Protein AF-A0A2P8VTX6-F1 (afdb_monomer_lite)

Foldseek 3Di:
DWDKDKDKDFAQPPADDPVNQLVVCCVPVHDVRSVQVVQWAWDDWPPDPLNNADPPDQWGKTWTWTGGPFKIKIKIFIAGPVRGTRIIMMMITGNVCVVVVVVDVSPDDDDDPPDD

Structure (mmCIF, N/CA/C/O backbone):
data_AF-A0A2P8VTX6-F1
#
_entry.id   AF-A0A2P8VTX6-F1
#
loop_
_atom_site.group_PDB
_atom_site.id
_atom_site.type_symbol
_atom_site.label_atom_id
_atom_site.label_alt_id
_atom_site.label_comp_id
_atom_site.label_asym_id
_atom_site.label_entity_id
_atom_site.label_seq_id
_atom_site.pdbx_PDB_ins_code
_atom_site.Cartn_x
_atom_site.Cartn_y
_atom_site.Cartn_z
_atom_site.occupancy
_atom_site.B_iso_or_equiv
_atom_site.auth_seq_id
_atom_site.auth_comp_id
_atom_site.auth_asym_id
_atom_site.auth_atom_id
_atom_site.pdbx_PDB_model_num
ATOM 1 N N . MET A 1 1 ? -16.564 -12.360 -1.920 1.00 45.28 1 MET A N 1
ATOM 2 C CA . MET A 1 1 ? -16.552 -11.002 -2.495 1.00 45.28 1 MET A CA 1
ATOM 3 C C . MET A 1 1 ? -15.675 -10.186 -1.576 1.00 45.28 1 MET A C 1
ATOM 5 O O . MET A 1 1 ? -15.952 -10.201 -0.387 1.00 45.28 1 MET A O 1
ATOM 9 N N . ILE A 1 2 ? -14.598 -9.608 -2.095 1.00 52.00 2 ILE A N 1
ATOM 10 C CA . ILE A 1 2 ? -13.689 -8.766 -1.311 1.00 52.00 2 ILE A CA 1
ATOM 11 C C . ILE A 1 2 ? -14.288 -7.363 -1.323 1.00 52.00 2 ILE A C 1
ATOM 13 O O . ILE A 1 2 ? -14.680 -6.896 -2.393 1.00 52.00 2 ILE A O 1
ATOM 17 N N . ARG A 1 3 ? -14.419 -6.714 -0.164 1.00 53.94 3 ARG A N 1
ATOM 18 C CA . ARG A 1 3 ? -14.824 -5.301 -0.139 1.00 53.94 3 ARG A CA 1
ATOM 19 C C . ARG A 1 3 ? -13.576 -4.457 -0.352 1.00 53.94 3 ARG A C 1
ATOM 21 O O . ARG A 1 3 ? -12.703 -4.424 0.511 1.00 53.94 3 ARG A O 1
ATOM 28 N N . THR A 1 4 ? -13.499 -3.819 -1.512 1.00 55.19 4 THR A N 1
ATOM 29 C CA . THR A 1 4 ? -12.335 -3.042 -1.940 1.00 55.19 4 THR A CA 1
ATOM 30 C C . THR A 1 4 ? -12.744 -1.635 -2.321 1.00 55.19 4 THR A C 1
ATOM 32 O O . THR A 1 4 ? -13.731 -1.462 -3.035 1.00 55.19 4 THR A O 1
ATOM 35 N N . GLU A 1 5 ? -11.938 -0.656 -1.931 1.00 65.31 5 GLU A N 1
ATOM 36 C CA . GLU A 1 5 ? -11.906 0.641 -2.601 1.00 65.31 5 GLU A CA 1
ATOM 37 C C . GLU A 1 5 ? -10.568 0.754 -3.347 1.00 65.31 5 GLU A C 1
ATOM 39 O O . GLU A 1 5 ? -9.495 0.565 -2.763 1.00 65.31 5 GLU A O 1
ATOM 44 N N . GLU A 1 6 ? -10.637 0.980 -4.663 1.00 73.25 6 GLU A N 1
ATOM 45 C CA . GLU A 1 6 ? -9.471 1.117 -5.541 1.00 73.25 6 GLU A CA 1
ATOM 46 C C . GLU A 1 6 ? -9.212 2.595 -5.839 1.00 73.25 6 GLU A C 1
ATOM 48 O O . GLU A 1 6 ? -10.103 3.328 -6.274 1.00 73.25 6 GLU A O 1
ATOM 53 N N . LEU A 1 7 ? -7.958 3.009 -5.659 1.00 70.88 7 LEU A N 1
ATOM 54 C CA . LEU A 1 7 ? -7.443 4.265 -6.170 1.00 70.88 7 LEU A CA 1
ATOM 55 C C . LEU A 1 7 ? -6.353 4.000 -7.206 1.00 70.88 7 LEU A C 1
ATOM 57 O O . LEU A 1 7 ? -5.292 3.469 -6.876 1.00 70.88 7 LEU A O 1
ATOM 61 N N . THR A 1 8 ? -6.569 4.487 -8.424 1.00 67.44 8 THR A N 1
ATOM 62 C CA . THR A 1 8 ? -5.579 4.399 -9.497 1.00 67.44 8 THR A CA 1
ATOM 63 C C . THR A 1 8 ? -5.118 5.791 -9.924 1.00 67.44 8 THR A C 1
ATOM 65 O O . THR A 1 8 ? -5.929 6.660 -10.245 1.00 67.44 8 THR A O 1
ATOM 68 N N . LEU A 1 9 ? -3.801 6.001 -9.929 1.00 62.50 9 LEU A N 1
ATOM 69 C CA . LEU A 1 9 ? -3.142 7.224 -10.378 1.00 62.50 9 LEU A CA 1
ATOM 70 C C . LEU A 1 9 ? -2.365 6.936 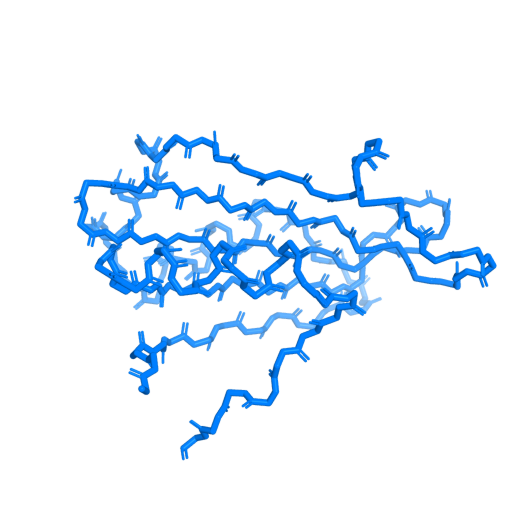-11.666 1.00 62.50 9 LEU A C 1
ATOM 72 O O . LEU A 1 9 ? -1.460 6.100 -11.699 1.00 62.50 9 LEU A O 1
ATOM 76 N N . PHE A 1 10 ? -2.686 7.685 -12.719 1.00 55.88 10 PHE A N 1
ATOM 77 C CA . PHE A 1 10 ? -1.961 7.668 -13.986 1.00 55.88 10 PHE A CA 1
ATOM 78 C C . PHE A 1 10 ? -1.382 9.058 -14.250 1.00 55.88 10 PHE A C 1
ATOM 80 O O . PHE A 1 10 ? -2.131 10.014 -14.440 1.00 55.88 10 PHE A O 1
ATOM 87 N N . ASP A 1 11 ? -0.056 9.175 -14.276 1.00 59.38 11 ASP A N 1
ATOM 88 C CA . ASP A 1 11 ? 0.629 10.415 -14.648 1.00 59.38 11 ASP A CA 1
ATOM 89 C C . ASP A 1 11 ? 1.907 10.077 -15.426 1.00 59.38 11 ASP A C 1
ATOM 91 O O . ASP A 1 11 ? 2.993 9.929 -14.870 1.00 59.38 11 ASP A O 1
ATOM 95 N N . GLN A 1 12 ? 1.762 9.940 -16.746 1.00 51.75 12 GLN A N 1
ATOM 96 C CA . GLN A 1 12 ? 2.862 9.609 -17.658 1.00 51.75 12 GLN A CA 1
ATOM 97 C C . GLN A 1 12 ? 3.823 10.795 -17.892 1.00 51.75 12 GLN A C 1
ATOM 99 O O . GLN A 1 12 ? 4.868 10.621 -18.514 1.00 51.75 12 GLN A O 1
ATOM 104 N N . VAL A 1 13 ? 3.469 12.006 -17.437 1.00 52.19 13 VAL A N 1
ATOM 105 C CA . VAL A 1 13 ? 4.239 13.238 -17.683 1.00 52.19 13 VAL A CA 1
ATOM 106 C C . VAL A 1 13 ? 5.149 13.566 -16.500 1.00 52.19 13 VAL A C 1
ATOM 108 O O . VAL A 1 13 ? 6.306 13.919 -16.710 1.00 52.19 13 VAL A O 1
ATOM 111 N N . ASN A 1 14 ? 4.648 13.430 -15.270 1.00 53.41 14 ASN A N 1
ATOM 112 C CA . ASN A 1 14 ? 5.404 13.710 -14.045 1.00 53.41 14 ASN A CA 1
ATOM 113 C C . ASN A 1 14 ? 5.932 12.441 -13.359 1.00 53.41 14 ASN A C 1
ATOM 115 O O . ASN A 1 14 ? 6.777 12.544 -12.472 1.00 53.41 14 ASN A O 1
ATOM 119 N N . GLY A 1 15 ? 5.441 11.265 -13.760 1.00 55.69 15 GLY A N 1
ATOM 120 C CA . GLY A 1 15 ? 5.620 10.026 -13.015 1.00 55.69 15 GLY A CA 1
ATOM 121 C C . GLY A 1 15 ? 4.680 9.957 -11.809 1.00 55.69 15 GLY A C 1
ATOM 122 O O . GLY A 1 15 ? 4.203 10.967 -11.276 1.00 55.69 15 GLY A O 1
ATOM 123 N N . VAL A 1 16 ? 4.400 8.735 -11.369 1.00 63.84 16 VAL A N 1
ATOM 124 C CA . VAL A 1 16 ? 3.745 8.477 -10.084 1.00 63.84 16 VAL A CA 1
ATOM 125 C C . VAL A 1 16 ? 4.801 7.864 -9.188 1.00 63.84 16 VAL A C 1
ATOM 127 O O . VAL A 1 16 ? 5.275 6.775 -9.475 1.00 63.84 16 VAL A O 1
ATOM 130 N N . ASP A 1 17 ? 5.185 8.566 -8.129 1.00 71.75 17 ASP A N 1
ATOM 131 C CA . ASP A 1 17 ? 6.049 7.998 -7.096 1.00 71.75 17 ASP A CA 1
ATOM 132 C C . ASP A 1 17 ? 5.213 7.578 -5.878 1.00 71.75 17 ASP A C 1
ATOM 134 O O . ASP A 1 17 ? 4.064 8.009 -5.708 1.00 71.75 17 ASP A O 1
ATOM 138 N N . ARG A 1 18 ? 5.785 6.719 -5.037 1.00 78.31 18 ARG A N 1
ATOM 139 C CA . ARG A 1 18 ? 5.172 6.174 -3.826 1.00 78.31 18 ARG A CA 1
ATOM 140 C C . ARG A 1 18 ? 4.629 7.276 -2.918 1.00 78.31 18 ARG A C 1
ATOM 142 O O . ARG A 1 18 ? 3.483 7.175 -2.487 1.00 78.31 18 ARG A O 1
ATOM 149 N N . ASP A 1 19 ? 5.372 8.368 -2.741 1.00 82.06 19 ASP A N 1
ATOM 150 C CA . ASP A 1 19 ? 4.944 9.510 -1.918 1.00 82.06 19 ASP A CA 1
ATOM 151 C C . ASP A 1 19 ? 3.591 10.092 -2.378 1.00 82.06 19 ASP A C 1
ATOM 153 O O . ASP A 1 19 ? 2.738 10.477 -1.575 1.00 82.06 19 ASP A O 1
ATOM 157 N N . ARG A 1 20 ? 3.348 10.128 -3.696 1.00 80.81 20 ARG A N 1
ATOM 158 C CA . ARG A 1 20 ? 2.095 10.646 -4.274 1.00 80.81 20 ARG A CA 1
ATOM 159 C C . ARG A 1 20 ? 0.911 9.710 -4.035 1.00 80.81 20 ARG A C 1
ATOM 161 O O . ARG A 1 20 ? -0.215 10.178 -3.843 1.00 80.81 20 ARG A O 1
ATOM 168 N N . LEU A 1 21 ? 1.153 8.402 -4.060 1.00 81.81 21 LEU A N 1
ATOM 169 C CA . LEU A 1 21 ? 0.156 7.391 -3.707 1.00 81.81 21 LEU A CA 1
ATOM 170 C C . LEU A 1 21 ? -0.213 7.472 -2.226 1.00 81.81 21 LEU A C 1
ATOM 172 O O . LEU A 1 21 ? -1.395 7.436 -1.887 1.00 81.81 21 LEU A O 1
ATOM 176 N N . GLU A 1 22 ? 0.779 7.640 -1.355 1.00 84.88 22 GLU A N 1
ATOM 177 C CA . GLU A 1 22 ? 0.575 7.776 0.088 1.00 84.88 22 GLU A CA 1
ATOM 178 C C . GLU A 1 22 ? -0.189 9.058 0.444 1.00 84.88 22 GLU A C 1
ATOM 180 O O . GLU A 1 22 ? -1.132 9.020 1.239 1.00 84.88 22 GLU A O 1
ATOM 185 N N . GLU A 1 23 ? 0.131 10.181 -0.203 1.00 83.69 23 GLU A N 1
ATOM 186 C CA . GLU A 1 23 ? -0.633 11.418 -0.018 1.00 83.69 23 GLU A CA 1
ATOM 187 C C . GLU A 1 23 ? -2.077 11.268 -0.524 1.00 83.69 23 GLU A C 1
ATOM 189 O O . GLU A 1 23 ? -3.017 11.764 0.100 1.00 83.69 23 GLU A O 1
ATOM 194 N N . SER A 1 24 ? -2.290 10.513 -1.606 1.00 82.50 24 SER A N 1
ATOM 195 C CA . SER A 1 24 ? -3.639 10.228 -2.111 1.00 82.50 24 SER A CA 1
ATOM 196 C C . SER A 1 24 ? -4.441 9.353 -1.146 1.00 82.50 24 SER A C 1
ATOM 198 O O . SER A 1 24 ? -5.621 9.626 -0.918 1.00 82.50 24 SER A O 1
ATOM 200 N N . LEU A 1 25 ? -3.804 8.363 -0.506 1.00 83.06 25 LEU A N 1
ATOM 201 C CA . LEU A 1 25 ? -4.425 7.57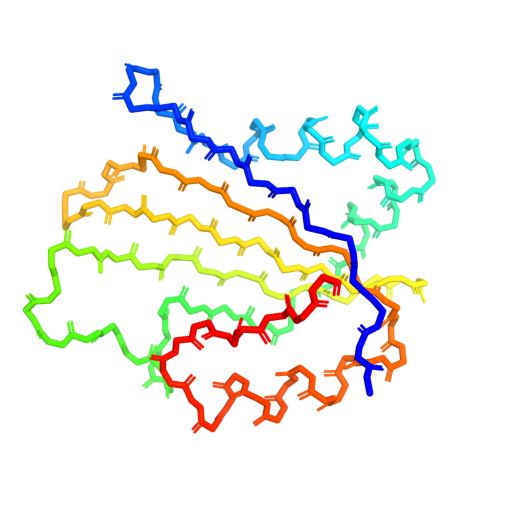5 0.563 1.00 83.06 25 LEU A CA 1
ATOM 202 C C . LEU A 1 25 ? -4.911 8.479 1.702 1.00 83.06 25 LEU A C 1
ATOM 204 O O . LEU A 1 25 ? -6.050 8.350 2.156 1.00 83.06 25 LEU A O 1
ATOM 208 N N . ARG A 1 26 ? -4.074 9.429 2.134 1.00 86.75 26 ARG A N 1
ATOM 209 C CA . ARG A 1 26 ? -4.432 10.399 3.175 1.00 86.75 26 ARG A CA 1
ATOM 210 C C . ARG A 1 26 ? -5.581 11.310 2.756 1.00 86.75 26 ARG A C 1
ATOM 212 O O . ARG A 1 26 ? -6.488 11.541 3.558 1.00 86.75 26 ARG A O 1
ATOM 219 N N . ALA A 1 27 ? -5.531 11.844 1.539 1.00 83.81 27 ALA A N 1
ATOM 220 C CA . ALA A 1 27 ? -6.516 12.794 1.037 1.00 83.81 27 ALA A CA 1
ATOM 221 C C . ALA A 1 27 ? -7.907 12.165 0.857 1.00 83.81 27 ALA A C 1
ATOM 223 O O . ALA A 1 27 ? -8.909 12.839 1.088 1.00 83.81 27 ALA A O 1
ATOM 224 N N . ILE A 1 28 ? -7.971 10.887 0.466 1.00 83.62 28 ILE A N 1
ATOM 225 C CA . ILE A 1 28 ? -9.223 10.222 0.076 1.00 83.62 28 ILE A CA 1
ATOM 226 C C . ILE A 1 28 ? -9.833 9.412 1.215 1.00 83.62 28 ILE A C 1
ATOM 228 O O . ILE A 1 28 ? -11.028 9.536 1.472 1.00 83.62 28 ILE A O 1
ATOM 232 N N . TYR A 1 29 ? -9.025 8.651 1.953 1.00 83.00 29 TYR A N 1
ATOM 233 C CA . TYR A 1 29 ? -9.516 7.802 3.047 1.00 83.00 29 TYR A CA 1
ATOM 234 C C . TYR A 1 29 ? -9.414 8.465 4.428 1.00 83.00 29 TYR A C 1
ATOM 236 O O . TYR A 1 29 ? -9.906 7.941 5.432 1.00 83.00 29 TYR A O 1
ATOM 244 N N . GLY A 1 30 ? -8.796 9.645 4.492 1.00 88.06 30 GLY A N 1
ATOM 245 C CA . GLY A 1 30 ? -8.692 10.446 5.700 1.00 88.06 30 GLY A CA 1
ATOM 246 C C . GLY A 1 30 ? -7.622 9.965 6.691 1.00 88.06 30 GLY A C 1
ATOM 247 O O . GLY A 1 30 ? -6.954 8.942 6.507 1.00 88.06 30 GLY A O 1
ATOM 248 N N . PRO A 1 31 ? -7.444 10.709 7.799 1.00 89.56 31 PRO A N 1
ATOM 249 C CA . PRO A 1 31 ? -6.313 10.529 8.708 1.00 89.56 31 PRO A CA 1
ATOM 250 C C . PRO A 1 31 ? -6.316 9.176 9.426 1.00 89.56 31 PRO A C 1
ATOM 252 O O . PRO A 1 31 ? -5.253 8.633 9.691 1.00 89.56 31 PRO A O 1
ATOM 255 N N . ALA A 1 32 ? -7.486 8.601 9.718 1.00 89.38 32 ALA A N 1
ATOM 256 C CA . ALA A 1 32 ? -7.572 7.346 10.461 1.00 89.38 32 ALA A CA 1
ATOM 257 C C . ALA A 1 32 ? -7.084 6.132 9.650 1.00 89.38 32 ALA A C 1
ATOM 259 O O . ALA A 1 32 ? -6.497 5.218 10.225 1.00 89.38 32 ALA A O 1
ATOM 260 N N . VAL A 1 33 ? -7.339 6.112 8.337 1.00 89.62 33 VAL A N 1
ATOM 261 C CA . VAL A 1 33 ? -6.828 5.068 7.433 1.00 89.62 33 VAL A CA 1
ATOM 262 C C . VAL A 1 33 ? -5.350 5.304 7.148 1.00 89.62 33 VAL A C 1
ATOM 264 O O . VAL A 1 33 ? -4.578 4.353 7.136 1.00 89.62 33 VAL A O 1
ATOM 267 N N . TYR A 1 34 ? -4.932 6.563 6.997 1.00 91.94 34 TYR A N 1
ATOM 268 C CA . TYR A 1 34 ? -3.522 6.894 6.806 1.00 91.94 34 TYR A CA 1
ATOM 269 C C . TYR A 1 34 ? -2.651 6.520 8.016 1.00 91.94 34 TYR A C 1
ATOM 271 O O . TYR A 1 34 ? -1.573 5.964 7.846 1.00 91.94 34 TYR A O 1
ATOM 279 N N . THR A 1 35 ? -3.111 6.767 9.247 1.00 94.19 35 THR A N 1
ATOM 280 C CA . THR A 1 35 ? -2.383 6.346 10.456 1.00 94.19 35 THR A CA 1
ATOM 281 C C . THR A 1 35 ? -2.266 4.825 10.560 1.00 94.19 35 THR A C 1
ATOM 283 O O . THR A 1 35 ? -1.193 4.339 10.903 1.00 94.19 35 THR A O 1
ATOM 286 N N . ASP A 1 36 ? -3.331 4.082 10.237 1.00 94.88 36 ASP A N 1
ATOM 287 C CA . ASP A 1 36 ? -3.306 2.610 10.213 1.00 94.88 36 ASP A CA 1
ATOM 288 C C . ASP A 1 36 ? -2.305 2.091 9.164 1.00 94.88 36 ASP A C 1
ATOM 290 O O . ASP A 1 36 ? -1.485 1.231 9.472 1.00 94.88 36 ASP A O 1
ATOM 294 N N . TYR A 1 37 ? -2.276 2.709 7.979 1.00 93.88 37 TYR A N 1
ATOM 295 C CA . TYR A 1 37 ? -1.308 2.421 6.919 1.00 93.88 37 TYR A CA 1
ATOM 296 C C . TYR A 1 37 ? 0.144 2.666 7.352 1.00 93.88 37 TYR A C 1
ATOM 298 O O . TYR A 1 37 ? 1.005 1.816 7.152 1.00 93.88 37 TYR A O 1
ATOM 306 N N . GLN A 1 38 ? 0.427 3.806 7.987 1.00 94.12 38 GLN A N 1
ATOM 307 C CA . GLN A 1 38 ? 1.778 4.154 8.447 1.00 94.12 38 GLN A CA 1
ATOM 308 C C . GLN A 1 38 ? 2.314 3.196 9.525 1.00 94.12 38 GLN A C 1
ATOM 310 O O . GLN A 1 38 ? 3.523 3.110 9.731 1.00 94.12 38 GLN A O 1
ATOM 315 N N . GLN A 1 39 ? 1.424 2.494 10.229 1.00 95.00 39 GLN A N 1
ATOM 316 C CA . GLN A 1 39 ? 1.765 1.486 11.236 1.00 95.00 39 GLN A CA 1
ATOM 317 C C . GLN A 1 39 ? 1.698 0.052 10.690 1.00 95.00 39 GLN A C 1
ATOM 319 O O . GLN A 1 39 ? 1.989 -0.894 11.427 1.00 95.00 39 GLN A O 1
ATOM 324 N N . ALA A 1 40 ? 1.316 -0.117 9.421 1.00 95.00 40 ALA A N 1
ATOM 325 C CA . ALA A 1 40 ? 1.124 -1.416 8.808 1.00 95.00 40 ALA A CA 1
ATOM 326 C C . ALA A 1 40 ? 2.456 -2.146 8.598 1.00 95.00 40 ALA A C 1
ATOM 328 O O . ALA A 1 40 ? 3.487 -1.557 8.269 1.00 95.00 40 ALA A O 1
ATOM 329 N N . GLN A 1 41 ? 2.429 -3.463 8.773 1.00 94.44 41 GLN A N 1
ATOM 330 C CA . GLN A 1 41 ? 3.600 -4.317 8.609 1.00 94.44 41 GLN A CA 1
ATOM 331 C C . GLN A 1 41 ? 3.657 -4.865 7.188 1.00 94.44 41 GLN A C 1
ATOM 333 O O . GLN A 1 41 ? 2.665 -5.398 6.692 1.00 94.44 41 GLN A O 1
ATOM 338 N N . LEU A 1 42 ? 4.824 -4.773 6.545 1.00 92.19 42 LEU A N 1
ATOM 339 C CA . LEU A 1 42 ? 5.045 -5.389 5.240 1.00 92.19 42 LEU A CA 1
ATOM 340 C C . LEU A 1 42 ? 4.910 -6.909 5.363 1.00 92.19 42 LEU A C 1
ATOM 342 O O . LEU A 1 42 ? 5.658 -7.556 6.095 1.00 92.19 42 LEU A O 1
ATOM 346 N N . LEU A 1 43 ? 3.968 -7.474 4.620 1.00 89.19 43 LEU A N 1
ATOM 347 C CA . LEU A 1 43 ? 3.733 -8.912 4.587 1.00 89.19 43 LEU A CA 1
ATOM 348 C C . LEU A 1 43 ? 4.351 -9.584 3.381 1.00 89.19 43 LEU A C 1
ATOM 350 O O . LEU A 1 43 ? 4.773 -10.736 3.457 1.00 89.19 43 LEU A O 1
ATOM 354 N N . TYR A 1 44 ? 4.294 -8.896 2.250 1.00 86.31 44 TYR A N 1
ATOM 355 C CA . TYR A 1 44 ? 4.679 -9.450 0.974 1.00 86.31 44 TYR A CA 1
ATOM 356 C C . TYR A 1 44 ? 5.082 -8.323 0.038 1.00 86.31 44 TYR A C 1
ATOM 358 O O . TYR A 1 44 ? 4.432 -7.280 0.007 1.00 86.31 44 TYR A O 1
ATOM 366 N N . ALA A 1 45 ? 6.143 -8.548 -0.724 1.00 89.31 45 ALA A N 1
ATOM 367 C CA . ALA A 1 45 ? 6.591 -7.639 -1.759 1.00 89.31 45 ALA A CA 1
ATOM 368 C C . ALA A 1 45 ? 6.948 -8.438 -3.011 1.00 89.31 45 ALA A C 1
ATOM 370 O O . ALA A 1 45 ? 7.462 -9.557 -2.914 1.00 89.31 45 ALA A O 1
ATOM 371 N N . TYR A 1 46 ? 6.687 -7.860 -4.176 1.00 86.44 46 TYR A N 1
ATOM 372 C CA . TYR A 1 46 ? 7.096 -8.408 -5.461 1.00 86.44 46 TYR A CA 1
ATOM 373 C C . TYR A 1 46 ? 7.661 -7.298 -6.367 1.00 86.44 46 TYR A C 1
ATOM 375 O O . TYR A 1 46 ? 7.293 -6.135 -6.208 1.00 86.44 46 TYR A O 1
ATOM 383 N N . PRO A 1 47 ? 8.570 -7.630 -7.298 1.00 81.88 47 PRO A N 1
ATOM 384 C CA . PRO A 1 47 ? 9.095 -8.966 -7.548 1.00 81.88 47 PRO A CA 1
ATOM 385 C C . PRO A 1 47 ? 9.963 -9.476 -6.391 1.00 81.88 47 PRO A C 1
ATOM 387 O O . PRO A 1 47 ? 10.649 -8.714 -5.715 1.00 81.88 47 PRO A O 1
ATOM 390 N N . SER A 1 48 ? 9.934 -10.786 -6.168 1.00 79.38 48 SER A N 1
ATOM 391 C CA . SER A 1 48 ? 10.761 -11.481 -5.177 1.00 79.38 48 SER A CA 1
ATOM 392 C C . SER A 1 48 ? 11.308 -12.775 -5.775 1.00 79.38 48 SER A C 1
ATOM 394 O O . SER A 1 48 ? 10.938 -13.160 -6.884 1.00 79.38 48 SER A O 1
ATOM 396 N N . ALA A 1 49 ? 12.192 -13.476 -5.062 1.00 73.56 49 ALA A N 1
ATOM 397 C CA . ALA A 1 49 ? 12.687 -14.774 -5.529 1.00 73.56 49 ALA A CA 1
ATOM 398 C C . ALA A 1 49 ? 11.549 -15.794 -5.744 1.00 73.56 49 ALA A C 1
ATOM 400 O O . ALA A 1 49 ? 11.636 -16.637 -6.633 1.00 73.56 49 ALA A O 1
ATOM 401 N N . GLU A 1 50 ? 10.479 -15.696 -4.951 1.00 70.38 50 GLU A N 1
ATOM 402 C CA . GLU A 1 50 ? 9.300 -16.566 -5.028 1.00 70.38 50 GLU A CA 1
ATOM 403 C C . GLU A 1 50 ? 8.313 -16.120 -6.115 1.00 70.38 50 GLU A C 1
ATOM 405 O O . GLU A 1 50 ? 7.460 -16.892 -6.550 1.00 70.38 50 GLU A O 1
ATOM 410 N N . THR A 1 51 ? 8.410 -14.872 -6.573 1.00 71.25 51 THR A N 1
ATOM 411 C CA . THR A 1 51 ? 7.532 -14.296 -7.599 1.00 71.25 51 THR A CA 1
ATOM 412 C C . THR A 1 51 ? 8.359 -13.382 -8.493 1.00 71.25 51 THR A C 1
ATOM 414 O O . THR A 1 51 ? 8.356 -12.156 -8.330 1.00 71.25 51 THR A O 1
ATOM 417 N N . PRO A 1 52 ? 9.160 -13.987 -9.391 1.00 72.62 52 PRO A N 1
ATOM 418 C CA . PRO A 1 52 ? 10.019 -13.238 -10.286 1.00 72.62 52 PRO A CA 1
ATOM 419 C C . PRO A 1 52 ? 9.170 -12.462 -11.298 1.00 72.62 52 PRO A C 1
ATOM 421 O O . PRO A 1 52 ? 8.072 -12.901 -11.657 1.00 72.62 52 PRO A O 1
ATOM 424 N N . PRO A 1 53 ? 9.679 -11.328 -11.807 1.00 73.31 53 PRO A N 1
ATOM 425 C CA . PRO A 1 53 ? 8.982 -10.602 -12.851 1.00 73.31 53 PRO A CA 1
ATOM 426 C C . PRO A 1 53 ? 8.918 -11.470 -14.122 1.00 73.31 53 PRO A C 1
ATOM 428 O O . PRO A 1 53 ? 9.800 -12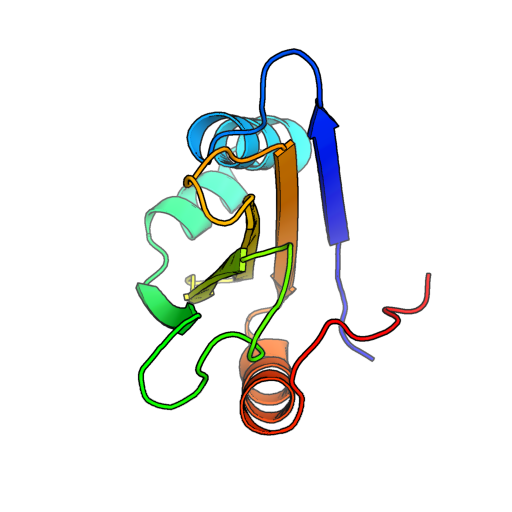.312 -14.343 1.00 73.31 53 PRO A O 1
ATOM 431 N N . PRO A 1 54 ? 7.911 -11.277 -14.989 1.00 73.69 54 PRO A N 1
ATOM 432 C CA . PRO A 1 54 ? 7.819 -12.022 -16.237 1.00 73.69 54 PRO A CA 1
ATOM 433 C C . PRO A 1 54 ? 9.062 -11.784 -17.104 1.00 73.69 54 PRO A C 1
ATOM 435 O O . PRO A 1 54 ? 9.516 -10.648 -17.270 1.00 73.69 54 PRO A O 1
ATOM 438 N N . ALA A 1 55 ? 9.607 -12.855 -17.685 1.00 70.94 55 ALA A N 1
ATOM 439 C CA . ALA A 1 55 ? 10.746 -12.746 -18.590 1.00 70.94 55 ALA A CA 1
ATOM 440 C C . ALA A 1 55 ? 10.370 -11.890 -19.814 1.00 70.94 55 ALA A C 1
ATOM 442 O O . ALA A 1 55 ? 9.354 -12.146 -20.458 1.00 70.94 55 ALA A O 1
ATOM 443 N N . ASN A 1 56 ? 11.210 -10.904 -20.145 1.00 71.44 56 ASN A N 1
ATOM 444 C CA . ASN A 1 56 ? 11.019 -9.950 -21.250 1.00 71.44 56 ASN A CA 1
ATOM 445 C C . ASN A 1 56 ? 9.828 -8.990 -21.097 1.00 71.44 56 ASN A C 1
ATOM 447 O O . ASN A 1 56 ? 9.348 -8.454 -22.094 1.00 71.44 56 ASN A O 1
ATOM 451 N N . SER A 1 57 ? 9.347 -8.759 -19.874 1.00 77.00 57 SER A N 1
ATOM 452 C CA . SER A 1 57 ? 8.327 -7.738 -19.651 1.00 77.00 57 SER A CA 1
ATOM 453 C C . SER A 1 57 ? 8.895 -6.335 -19.889 1.00 77.00 57 SER A C 1
ATOM 455 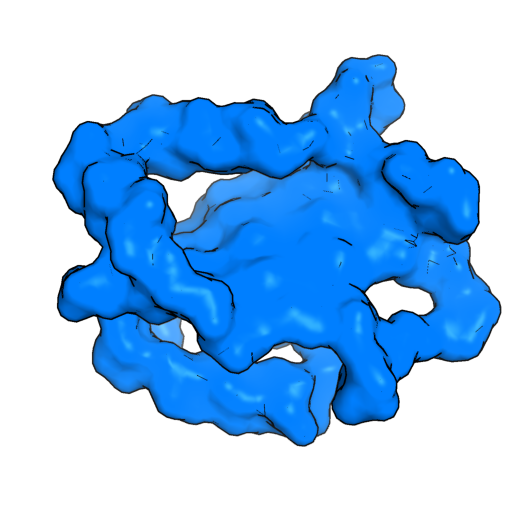O O . SER A 1 57 ? 9.902 -5.955 -19.292 1.00 77.00 57 SER A O 1
ATOM 457 N N . GLU A 1 58 ? 8.212 -5.536 -20.710 1.00 81.12 58 GLU A N 1
ATOM 458 C CA . GLU A 1 58 ? 8.462 -4.090 -20.841 1.00 81.12 58 GLU A CA 1
ATOM 459 C C . GLU A 1 58 ? 7.969 -3.308 -19.609 1.00 81.12 58 GLU A C 1
ATOM 461 O O . GLU A 1 58 ? 8.148 -2.095 -19.511 1.00 81.12 58 GLU A O 1
ATOM 466 N N . ILE A 1 59 ? 7.346 -4.015 -18.661 1.00 81.06 59 ILE A N 1
ATOM 467 C CA . ILE A 1 59 ? 6.760 -3.480 -17.440 1.00 81.06 59 ILE A CA 1
ATOM 468 C C . ILE A 1 59 ? 7.238 -4.305 -16.248 1.00 81.06 59 ILE A C 1
ATOM 470 O O . 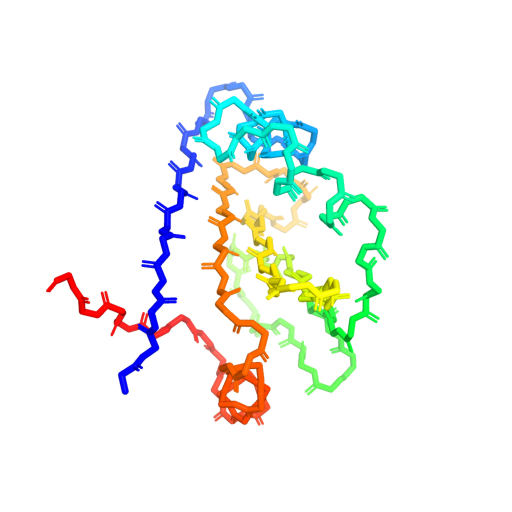ILE A 1 59 ? 7.029 -5.517 -16.182 1.00 81.06 59 ILE A O 1
ATOM 474 N N . VAL A 1 60 ? 7.834 -3.642 -15.270 1.00 84.44 60 VAL A N 1
ATOM 475 C CA . VAL A 1 60 ? 8.166 -4.213 -13.969 1.00 84.44 60 VAL A CA 1
ATOM 476 C C . VAL A 1 60 ? 7.133 -3.709 -12.971 1.00 84.44 60 VAL A C 1
ATOM 478 O O . VAL A 1 60 ? 7.030 -2.506 -12.741 1.00 84.44 60 VAL A O 1
ATOM 481 N N . LEU A 1 61 ? 6.357 -4.624 -12.394 1.00 86.06 61 LEU A N 1
ATOM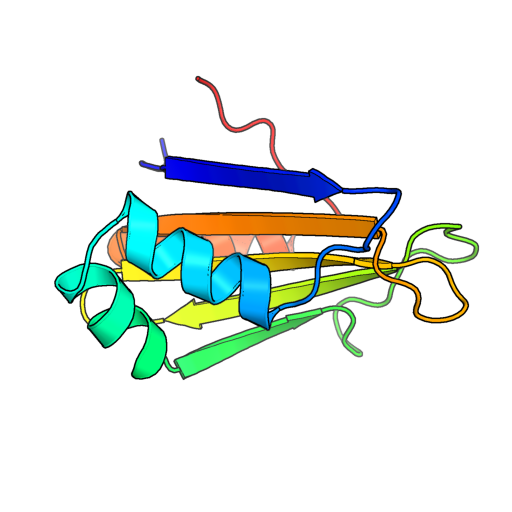 482 C CA . LEU A 1 61 ? 5.415 -4.299 -11.325 1.00 86.06 61 LEU A CA 1
ATOM 483 C C . LEU A 1 61 ? 6.125 -4.426 -9.983 1.00 86.06 61 LEU A C 1
ATOM 485 O O . LEU A 1 61 ? 6.617 -5.504 -9.661 1.00 86.06 61 LEU A O 1
ATOM 489 N N . LEU A 1 62 ? 6.176 -3.334 -9.229 1.00 87.62 62 LEU A N 1
ATOM 490 C CA . LEU A 1 62 ? 6.713 -3.272 -7.875 1.00 87.62 62 LEU A CA 1
ATOM 491 C C . LEU A 1 62 ? 5.531 -3.151 -6.920 1.00 87.62 62 LEU A C 1
ATOM 493 O O . LEU A 1 62 ? 4.901 -2.097 -6.860 1.00 87.62 62 LEU A O 1
ATOM 497 N N . GLY A 1 63 ? 5.199 -4.225 -6.216 1.00 89.25 63 GLY A N 1
ATOM 498 C CA . GLY A 1 63 ? 4.049 -4.254 -5.326 1.00 89.25 63 GLY A CA 1
ATOM 499 C C . GLY A 1 63 ? 4.408 -4.597 -3.894 1.00 89.25 63 GLY A C 1
ATOM 500 O O . GLY A 1 63 ? 5.282 -5.420 -3.641 1.00 89.25 63 GLY A O 1
ATOM 501 N N . GLU A 1 64 ? 3.689 -3.988 -2.960 1.00 91.50 64 GLU A N 1
ATOM 502 C CA . GLU A 1 64 ? 3.803 -4.210 -1.525 1.00 91.50 64 GLU A CA 1
ATOM 503 C C . GLU A 1 64 ? 2.419 -4.421 -0.926 1.00 91.50 64 GLU A C 1
ATOM 505 O O . GLU A 1 64 ? 1.499 -3.633 -1.147 1.00 91.50 64 GLU A O 1
ATOM 510 N N . VAL A 1 65 ? 2.287 -5.483 -0.137 1.00 90.56 65 VAL A N 1
ATOM 511 C CA . VAL A 1 65 ? 1.098 -5.772 0.658 1.00 90.56 65 VAL A CA 1
ATOM 512 C C . VAL A 1 65 ? 1.433 -5.592 2.122 1.00 90.56 65 VAL A C 1
ATOM 514 O O . VAL A 1 65 ? 2.349 -6.236 2.642 1.00 90.56 65 VAL A O 1
ATOM 517 N N . LEU A 1 66 ? 0.668 -4.736 2.788 1.00 93.25 66 LEU A N 1
ATOM 518 C CA . LEU A 1 66 ? 0.855 -4.387 4.185 1.00 93.25 66 LEU A CA 1
ATOM 519 C C . LEU A 1 66 ? -0.386 -4.738 5.006 1.00 93.25 66 LEU A C 1
ATOM 521 O O . LEU A 1 66 ? -1.519 -4.623 4.538 1.00 93.25 66 LEU A O 1
ATOM 525 N N . GLU A 1 67 ? -0.163 -5.147 6.249 1.00 94.31 67 GLU A N 1
ATOM 526 C CA . GLU A 1 67 ? -1.206 -5.445 7.230 1.00 94.31 67 GLU A CA 1
ATOM 527 C C . GLU A 1 67 ? -1.224 -4.387 8.324 1.00 94.31 67 GLU A C 1
ATOM 529 O O . GLU A 1 67 ? -0.283 -4.289 9.112 1.00 94.31 67 GLU A O 1
ATOM 534 N N . GLY A 1 68 ? -2.296 -3.599 8.360 1.00 94.25 68 GLY A N 1
ATOM 535 C CA . GLY A 1 68 ? -2.595 -2.668 9.440 1.00 94.25 68 GLY A CA 1
ATOM 536 C C . GLY A 1 68 ? -3.332 -3.335 10.602 1.00 94.25 68 GLY A C 1
ATOM 537 O O . GLY A 1 68 ? -3.512 -4.561 10.674 1.00 94.25 68 GLY A O 1
ATOM 538 N N . ASP A 1 69 ? -3.790 -2.514 11.544 1.00 93.62 69 ASP A N 1
ATOM 539 C CA . ASP A 1 69 ? -4.608 -2.990 12.657 1.00 93.62 69 ASP A CA 1
ATOM 540 C C . ASP A 1 69 ? -6.026 -3.318 12.176 1.00 93.62 69 ASP A C 1
ATOM 542 O O . ASP A 1 69 ? -6.561 -4.383 12.497 1.00 93.62 69 ASP A O 1
ATOM 546 N N . ARG A 1 70 ? -6.596 -2.445 11.333 1.00 90.62 70 ARG A N 1
ATOM 547 C CA . ARG A 1 70 ? -7.981 -2.552 10.841 1.00 90.62 70 ARG A CA 1
ATOM 548 C C . ARG A 1 70 ? -8.086 -2.881 9.358 1.00 90.62 70 ARG A C 1
ATOM 550 O O . ARG A 1 70 ? -9.024 -3.576 8.958 1.00 90.62 70 ARG A O 1
ATOM 557 N N . TYR A 1 71 ? -7.146 -2.398 8.555 1.00 92.50 71 TYR A N 1
ATOM 558 C CA . TYR A 1 71 ? -7.160 -2.576 7.109 1.00 92.50 71 TYR A CA 1
ATOM 559 C C . TYR A 1 71 ? -5.924 -3.334 6.632 1.00 92.50 71 TYR A C 1
ATOM 561 O O . TYR A 1 71 ? -4.940 -3.501 7.350 1.00 92.50 71 TYR A O 1
ATOM 569 N N . ALA A 1 72 ? -5.988 -3.807 5.397 1.00 91.62 72 ALA A N 1
ATOM 570 C CA . ALA A 1 72 ? -4.816 -4.200 4.641 1.00 91.62 72 ALA A CA 1
ATOM 571 C C . ALA A 1 72 ? -4.666 -3.281 3.431 1.00 91.62 72 ALA A C 1
ATOM 573 O O . ALA A 1 72 ? -5.636 -2.693 2.948 1.00 91.62 72 ALA A O 1
ATOM 574 N N . TYR A 1 73 ? -3.438 -3.170 2.949 1.00 91.69 73 TYR A N 1
ATOM 575 C CA . TYR A 1 73 ? -3.061 -2.227 1.910 1.00 91.69 73 TYR A CA 1
ATOM 576 C C . TYR A 1 73 ? -2.292 -2.957 0.832 1.00 91.69 73 TYR A C 1
ATOM 578 O O . TYR A 1 73 ? -1.425 -3.769 1.143 1.00 91.69 73 TYR A O 1
ATOM 586 N N . TRP A 1 74 ? -2.584 -2.647 -0.423 1.00 90.56 74 TRP A N 1
ATOM 587 C CA . TRP A 1 74 ? -1.772 -3.078 -1.549 1.00 90.56 74 TRP A CA 1
ATOM 588 C C . TRP A 1 74 ? -1.388 -1.856 -2.362 1.00 90.56 74 TRP A C 1
ATOM 590 O O . TRP A 1 74 ? -2.256 -1.210 -2.949 1.00 90.56 74 TRP A O 1
ATOM 600 N N . LEU A 1 75 ? -0.099 -1.534 -2.372 1.00 89.88 75 LEU A N 1
ATOM 601 C CA . LEU A 1 75 ? 0.462 -0.540 -3.274 1.00 89.88 75 LEU A CA 1
ATOM 602 C C . LEU A 1 75 ? 1.157 -1.257 -4.416 1.00 89.88 75 LEU A C 1
ATOM 604 O O . LEU A 1 75 ? 1.889 -2.211 -4.183 1.00 89.88 75 LEU A O 1
ATOM 608 N N . GLU A 1 76 ? 0.934 -0.801 -5.639 1.00 88.62 76 GLU A N 1
ATOM 609 C CA . GLU A 1 76 ? 1.611 -1.308 -6.824 1.00 88.62 76 GLU A CA 1
ATOM 610 C C . GLU A 1 76 ? 2.058 -0.148 -7.707 1.00 88.62 76 GLU A C 1
ATOM 612 O O . GLU A 1 76 ? 1.281 0.754 -8.011 1.00 88.62 76 GLU A O 1
ATOM 617 N N . LEU A 1 77 ? 3.310 -0.192 -8.141 1.00 89.12 77 LEU A N 1
ATOM 618 C CA . LEU A 1 77 ? 3.911 0.732 -9.088 1.00 89.12 77 LEU A CA 1
ATOM 619 C C . LEU A 1 77 ? 4.248 -0.027 -10.367 1.00 89.12 77 LEU A C 1
ATOM 621 O O . LEU A 1 77 ? 4.854 -1.096 -10.314 1.00 89.12 77 LEU A O 1
ATOM 625 N N . ALA A 1 78 ? 3.909 0.540 -11.519 1.00 86.31 78 ALA A N 1
ATOM 626 C CA . ALA A 1 78 ? 4.359 0.029 -12.804 1.00 86.31 78 ALA A CA 1
ATOM 627 C C . ALA A 1 78 ? 5.531 0.877 -13.296 1.00 86.31 78 ALA A C 1
ATOM 629 O O . ALA A 1 78 ? 5.394 2.080 -13.548 1.00 86.31 78 ALA A O 1
ATOM 630 N N . ALA A 1 79 ? 6.687 0.235 -13.415 1.00 84.50 79 ALA A N 1
ATOM 631 C CA . ALA A 1 79 ? 7.915 0.829 -13.905 1.00 84.50 79 ALA A CA 1
ATOM 632 C C . ALA A 1 79 ? 8.323 0.222 -15.246 1.00 84.50 79 ALA A C 1
ATOM 634 O O . ALA A 1 79 ? 7.940 -0.897 -15.584 1.00 84.50 79 ALA A O 1
ATOM 635 N N . ASN A 1 80 ? 9.113 0.946 -16.030 1.00 84.12 80 ASN A N 1
ATOM 636 C CA . ASN A 1 80 ? 9.826 0.350 -17.159 1.00 84.12 80 ASN A CA 1
ATOM 637 C C . ASN A 1 80 ? 11.091 -0.397 -16.665 1.00 84.12 80 ASN A C 1
ATOM 639 O O . ASN A 1 80 ? 11.468 -0.267 -15.495 1.00 84.12 80 ASN A O 1
ATOM 643 N N . PRO A 1 81 ? 11.803 -1.149 -17.526 1.00 79.69 81 PRO A N 1
ATOM 644 C CA . PRO A 1 81 ? 13.019 -1.864 -17.130 1.00 79.69 81 PRO A CA 1
ATOM 645 C C . PRO A 1 81 ? 14.166 -0.951 -16.668 1.00 79.69 81 PRO A C 1
ATOM 647 O O . PRO A 1 81 ? 15.126 -1.425 -16.069 1.00 79.69 81 PRO A O 1
ATOM 650 N N . GLN A 1 82 ? 14.085 0.354 -16.948 1.00 80.25 82 GLN A N 1
ATOM 651 C CA . GLN A 1 82 ? 15.034 1.371 -16.494 1.00 80.25 82 GLN A CA 1
ATOM 652 C C . GLN A 1 82 ? 14.674 1.946 -15.110 1.00 80.25 82 GLN A C 1
ATOM 654 O O . GLN A 1 82 ? 15.410 2.789 -14.602 1.00 80.25 82 GLN A O 1
ATOM 659 N N . GLY A 1 83 ? 13.572 1.498 -14.496 1.00 77.19 83 GLY A N 1
ATOM 660 C CA . GLY A 1 83 ? 13.119 1.923 -13.170 1.00 77.19 83 GLY A CA 1
ATOM 661 C C . GLY A 1 83 ? 12.254 3.186 -13.159 1.00 77.19 83 GLY A C 1
ATOM 662 O O . GLY A 1 83 ? 11.949 3.700 -12.088 1.00 77.19 83 GLY A O 1
ATOM 663 N N . VAL A 1 84 ? 11.841 3.697 -14.322 1.00 81.62 84 VAL A N 1
ATOM 664 C CA . VAL A 1 84 ? 10.947 4.862 -14.402 1.00 81.62 84 VAL A CA 1
ATOM 665 C C . VAL A 1 84 ? 9.515 4.413 -14.153 1.00 81.62 84 VAL A C 1
ATOM 667 O O . VAL A 1 84 ? 8.961 3.660 -14.956 1.00 81.62 84 VAL A O 1
ATOM 670 N N . VAL A 1 85 ? 8.920 4.902 -13.066 1.00 81.56 85 VAL A N 1
ATOM 671 C CA . VAL A 1 85 ? 7.528 4.631 -12.697 1.00 81.56 85 VAL A CA 1
ATOM 672 C C . VAL A 1 85 ? 6.585 5.567 -13.452 1.00 81.56 85 VAL A C 1
ATOM 674 O O . VAL A 1 85 ? 6.729 6.787 -13.392 1.00 81.56 85 VAL A O 1
ATOM 677 N N . TYR A 1 86 ? 5.604 5.006 -14.156 1.00 80.56 86 TYR A N 1
ATOM 678 C CA . TYR A 1 86 ? 4.644 5.773 -14.966 1.00 80.56 86 TYR A CA 1
ATOM 679 C C . TYR A 1 86 ? 3.194 5.636 -14.485 1.00 80.56 86 TYR A C 1
ATOM 681 O O . TYR A 1 86 ? 2.337 6.440 -14.861 1.00 80.56 86 TYR A O 1
ATOM 689 N N . SER A 1 87 ? 2.902 4.649 -13.638 1.00 81.06 87 SER A N 1
ATOM 690 C CA . SER A 1 87 ? 1.599 4.521 -12.989 1.00 81.06 87 SER A CA 1
ATOM 691 C C . SER A 1 87 ? 1.718 3.881 -11.620 1.00 81.06 87 SER A C 1
ATOM 693 O O . SER A 1 87 ? 2.630 3.093 -11.370 1.00 81.06 87 SER A O 1
ATOM 695 N N . GLY A 1 88 ? 0.752 4.185 -10.763 1.00 84.25 88 GLY A N 1
ATOM 696 C CA . GLY A 1 88 ? 0.681 3.634 -9.427 1.00 84.25 88 GLY A CA 1
ATOM 697 C C . GLY A 1 88 ? -0.758 3.401 -8.992 1.00 84.25 88 GLY A C 1
ATOM 698 O O . GLY A 1 88 ? -1.672 4.129 -9.381 1.00 84.25 88 GLY A O 1
ATOM 699 N N . ARG A 1 89 ? -0.965 2.384 -8.167 1.00 86.00 89 ARG A N 1
ATOM 700 C CA . ARG A 1 89 ? -2.264 2.033 -7.603 1.00 86.00 89 ARG A CA 1
ATOM 701 C C . ARG A 1 89 ? -2.131 1.738 -6.119 1.00 86.00 89 ARG A C 1
ATOM 703 O O . ARG A 1 89 ? -1.149 1.141 -5.691 1.00 86.00 89 ARG A O 1
ATOM 710 N N . ALA A 1 90 ? -3.137 2.148 -5.355 1.00 86.62 90 ALA A N 1
ATOM 711 C CA . ALA A 1 90 ? -3.304 1.777 -3.961 1.00 86.62 90 ALA A CA 1
ATOM 712 C C . ALA A 1 90 ? -4.708 1.210 -3.754 1.00 86.62 90 ALA A C 1
ATOM 714 O O . ALA A 1 90 ? -5.700 1.798 -4.187 1.00 86.62 90 ALA A O 1
ATOM 715 N N . ILE A 1 91 ? -4.790 0.072 -3.076 1.00 86.88 91 ILE A N 1
ATOM 716 C CA . ILE A 1 91 ? -6.054 -0.578 -2.742 1.00 86.88 91 ILE A CA 1
ATOM 717 C C . ILE A 1 91 ? -6.109 -0.770 -1.237 1.00 86.88 91 ILE A C 1
ATOM 719 O O . ILE A 1 91 ? -5.143 -1.239 -0.627 1.00 86.88 91 ILE A O 1
ATOM 723 N N . VAL A 1 92 ? -7.249 -0.405 -0.656 1.00 87.81 92 VAL A N 1
ATOM 724 C CA . VAL A 1 92 ? -7.541 -0.604 0.763 1.00 87.81 92 VAL A CA 1
ATOM 725 C C . VAL A 1 92 ? -8.556 -1.734 0.893 1.00 87.81 92 VAL A C 1
ATOM 727 O O . VAL A 1 92 ? -9.593 -1.746 0.227 1.00 87.81 92 VAL A O 1
ATOM 730 N N . PHE A 1 93 ? -8.242 -2.689 1.761 1.00 84.88 93 PHE A N 1
ATOM 731 C CA . PHE A 1 93 ? -9.048 -3.872 2.044 1.00 84.88 93 PHE A CA 1
ATOM 732 C C . PHE A 1 93 ? -9.408 -3.915 3.522 1.00 84.88 93 PHE A C 1
ATOM 734 O O . PHE A 1 93 ? -8.648 -3.442 4.370 1.00 84.88 93 PHE A O 1
ATOM 741 N N . LEU A 1 94 ? -10.508 -4.585 3.860 1.00 86.62 94 LEU A N 1
ATOM 742 C CA . LEU A 1 94 ? -10.695 -5.043 5.233 1.00 86.62 94 LEU A CA 1
ATOM 743 C C . LEU A 1 94 ? -9.632 -6.093 5.567 1.00 86.62 94 LEU A C 1
ATOM 745 O O . LEU A 1 94 ? -9.355 -6.990 4.771 1.00 86.62 94 LEU A O 1
ATOM 749 N N . LYS A 1 95 ? -9.056 -6.016 6.769 1.00 86.94 95 LYS A N 1
ATOM 750 C CA . LYS A 1 95 ? -8.025 -6.962 7.221 1.00 86.94 95 LYS A CA 1
ATOM 751 C C . LYS A 1 95 ? -8.475 -8.425 7.158 1.00 86.94 95 LYS A C 1
ATOM 753 O O . LYS A 1 95 ? -7.667 -9.306 6.880 1.00 86.94 95 LYS A O 1
ATOM 758 N N . GLU A 1 96 ? -9.760 -8.694 7.380 1.00 85.75 96 GLU A N 1
ATOM 759 C CA . GLU A 1 96 ? -10.329 -10.047 7.309 1.00 85.75 96 GLU A CA 1
ATOM 760 C C . GLU A 1 96 ? -10.229 -10.688 5.914 1.00 85.75 96 GLU A C 1
ATOM 762 O O . GLU A 1 96 ? -10.180 -11.913 5.812 1.00 85.75 96 GLU A O 1
ATOM 767 N N . ASP A 1 97 ? -10.121 -9.881 4.853 1.00 84.75 97 ASP A N 1
ATOM 768 C CA . ASP A 1 97 ? -9.977 -10.352 3.472 1.00 84.75 97 ASP A CA 1
ATOM 769 C C . ASP A 1 97 ? -8.514 -10.675 3.101 1.00 84.75 97 ASP A C 1
ATOM 771 O O . ASP A 1 97 ? -8.234 -11.260 2.048 1.00 84.75 97 ASP A O 1
ATOM 775 N N . LEU A 1 98 ? -7.554 -10.358 3.974 1.00 81.50 98 LEU A N 1
ATOM 776 C CA . LEU A 1 98 ? -6.126 -10.561 3.732 1.00 81.50 98 LEU A CA 1
ATOM 777 C C . LEU A 1 98 ? -5.729 -12.025 3.439 1.00 81.50 98 LEU A C 1
ATOM 779 O O . LEU A 1 98 ? -4.910 -12.241 2.540 1.00 81.50 98 LEU A O 1
ATOM 783 N N . PRO A 1 99 ? -6.286 -13.061 4.106 1.00 80.62 99 PRO A N 1
ATOM 784 C CA . PRO A 1 99 ? -5.990 -14.452 3.758 1.00 80.62 99 PRO A CA 1
ATOM 785 C C . PRO A 1 99 ? -6.409 -14.810 2.325 1.00 80.62 99 PRO A C 1
ATOM 787 O O . PRO A 1 99 ? -5.737 -15.604 1.663 1.00 80.62 99 PRO A O 1
ATOM 790 N N . LEU A 1 100 ? -7.497 -14.212 1.826 1.00 77.44 100 LEU A N 1
ATOM 791 C CA . LEU A 1 100 ? -7.967 -14.421 0.460 1.00 77.44 100 LEU A CA 1
ATOM 792 C C . LEU A 1 100 ? -7.027 -13.748 -0.552 1.00 77.44 100 LEU A C 1
ATOM 794 O O . LEU A 1 100 ? -6.660 -14.384 -1.541 1.00 77.44 100 LEU A O 1
ATOM 798 N N . LEU A 1 101 ? -6.571 -12.523 -0.262 1.00 73.56 101 LEU A N 1
ATOM 799 C CA . LEU A 1 101 ? -5.571 -11.811 -1.067 1.00 73.56 101 LEU A CA 1
ATOM 800 C C . LEU A 1 101 ? -4.232 -12.564 -1.119 1.00 73.56 101 LEU A C 1
ATOM 802 O O . LEU A 1 101 ? -3.666 -12.750 -2.192 1.00 73.56 101 LEU A O 1
ATOM 806 N N . ARG A 1 102 ? -3.741 -13.078 0.015 1.00 70.50 102 ARG A N 1
ATOM 807 C CA . ARG A 1 102 ? -2.498 -13.872 0.051 1.00 70.50 102 ARG A CA 1
ATOM 808 C C . ARG A 1 102 ? -2.586 -15.112 -0.832 1.00 70.50 102 ARG A C 1
ATOM 810 O O . ARG A 1 102 ? -1.653 -15.398 -1.581 1.00 70.50 102 ARG A O 1
ATOM 817 N N . ARG A 1 103 ? -3.708 -15.840 -0.772 1.00 72.38 103 ARG A N 1
ATOM 818 C CA . ARG A 1 103 ? -3.925 -17.035 -1.603 1.00 72.38 103 ARG A CA 1
ATOM 819 C C . ARG A 1 103 ? -3.980 -16.692 -3.091 1.00 72.38 103 ARG A C 1
ATOM 821 O O . ARG A 1 103 ? -3.600 -17.510 -3.920 1.00 72.38 103 ARG A O 1
ATOM 828 N N . TYR A 1 104 ? -4.452 -15.494 -3.417 1.00 67.75 104 TYR A N 1
ATOM 829 C CA . TYR A 1 104 ? -4.460 -14.984 -4.779 1.00 67.75 104 TYR A CA 1
ATOM 830 C C . TYR A 1 104 ? -3.040 -14.684 -5.285 1.00 67.75 104 TYR A C 1
ATOM 832 O O . TYR A 1 104 ? -2.632 -15.219 -6.312 1.00 67.75 104 TYR A O 1
ATOM 840 N N . LEU A 1 105 ? -2.258 -13.908 -4.530 1.00 66.38 105 LEU A N 1
ATOM 841 C CA . LEU A 1 105 ? -0.907 -13.486 -4.930 1.00 66.38 105 LEU A CA 1
ATOM 842 C C . LEU A 1 105 ? 0.083 -14.648 -5.044 1.00 66.38 105 LEU A C 1
ATOM 844 O O . LEU A 1 105 ? 0.958 -14.645 -5.898 1.00 66.38 105 LEU A O 1
ATOM 848 N N . THR A 1 106 ? -0.087 -15.677 -4.217 1.00 62.78 106 THR A N 1
ATOM 849 C CA . THR A 1 106 ? 0.720 -16.908 -4.279 1.00 62.78 106 THR A CA 1
ATOM 850 C C . THR A 1 106 ? 0.274 -17.876 -5.382 1.00 62.78 106 THR A C 1
ATOM 852 O O . THR A 1 106 ? 0.960 -18.864 -5.635 1.00 62.78 106 THR A O 1
ATOM 855 N N . GLY A 1 107 ? -0.861 -17.614 -6.044 1.00 56.69 107 GLY A N 1
ATOM 856 C CA . GLY A 1 107 ? -1.447 -18.477 -7.073 1.00 56.69 107 GLY A CA 1
ATOM 857 C C . GLY A 1 107 ? -1.530 -17.880 -8.484 1.00 56.69 107 GLY A C 1
ATOM 858 O O . GLY A 1 107 ? -1.811 -18.630 -9.419 1.00 56.69 107 GLY A O 1
ATOM 859 N N . PHE A 1 108 ? -1.315 -16.570 -8.670 1.00 49.34 108 PHE A N 1
ATOM 860 C CA . PHE A 1 108 ? -1.546 -15.882 -9.948 1.00 49.34 108 PHE A CA 1
ATOM 861 C C . PHE A 1 108 ? -0.557 -14.721 -10.184 1.00 49.34 108 PHE A C 1
ATOM 863 O O . PHE A 1 108 ? -0.417 -13.839 -9.343 1.00 49.34 108 PHE A O 1
ATOM 870 N N . ASN A 1 109 ? 0.095 -14.691 -11.355 1.00 46.41 109 ASN A N 1
ATOM 871 C CA . ASN A 1 109 ? 0.980 -13.602 -11.810 1.00 46.41 109 ASN A CA 1
ATOM 872 C C . ASN A 1 109 ? 0.160 -12.497 -12.513 1.00 46.41 109 ASN A C 1
ATOM 874 O O . ASN A 1 109 ? 0.188 -12.382 -13.739 1.00 46.41 109 ASN A O 1
ATOM 878 N N . GLY A 1 110 ? -0.617 -11.710 -11.767 1.00 47.69 110 GLY A N 1
ATOM 879 C CA . GLY A 1 110 ? -1.349 -10.561 -12.324 1.00 47.69 110 GLY A CA 1
ATOM 880 C C . GLY A 1 110 ? -2.603 -10.181 -11.541 1.00 47.69 110 GLY A C 1
ATOM 881 O O . GLY A 1 110 ? -3.012 -10.905 -10.642 1.00 47.69 110 GLY A O 1
ATOM 882 N N . PHE A 1 111 ? -3.212 -9.041 -11.874 1.00 44.34 111 PHE A N 1
ATOM 883 C CA . PHE A 1 111 ? -4.379 -8.471 -11.184 1.00 44.34 111 PHE A CA 1
ATOM 884 C C . PHE A 1 111 ? -5.694 -9.234 -11.423 1.00 44.34 111 PHE A C 1
ATOM 886 O O . PHE A 1 111 ? -5.914 -9.686 -12.548 1.00 44.34 111 PHE A O 1
ATOM 893 N N . PRO A 1 112 ? -6.598 -9.341 -10.425 1.00 45.69 112 PRO A N 1
ATOM 894 C CA . PRO A 1 112 ? -7.943 -9.850 -10.658 1.00 45.69 112 PRO A CA 1
ATOM 895 C C . PRO A 1 112 ? -8.849 -8.743 -11.208 1.00 45.69 112 PRO A C 1
ATOM 897 O O . PRO A 1 112 ? -8.710 -7.579 -10.832 1.00 45.69 112 PRO A O 1
ATOM 900 N N . GLU A 1 113 ? -9.831 -9.112 -12.034 1.00 42.34 113 GLU A N 1
ATOM 901 C CA . GLU A 1 113 ? -11.000 -8.261 -12.279 1.00 42.34 113 GLU A CA 1
ATOM 902 C C . GLU A 1 113 ? -11.795 -8.144 -10.969 1.00 42.34 113 GLU A C 1
ATOM 904 O O . GLU A 1 113 ? -12.563 -9.032 -10.589 1.00 42.34 113 GLU A O 1
ATOM 909 N N . ILE A 1 114 ? -11.556 -7.065 -10.229 1.00 45.66 114 ILE A N 1
ATOM 910 C CA . ILE A 1 114 ? -12.347 -6.684 -9.060 1.00 45.66 114 ILE A CA 1
ATOM 911 C C . ILE A 1 114 ? -13.638 -6.045 -9.570 1.00 45.66 114 ILE A C 1
ATOM 913 O O . ILE A 1 114 ? -13.645 -4.923 -10.066 1.00 45.66 114 ILE A O 1
ATOM 917 N N . GLY A 1 115 ? -14.722 -6.823 -9.522 1.00 43.34 115 GLY A N 1
ATOM 918 C CA . GLY A 1 115 ? -16.045 -6.395 -9.969 1.00 43.34 115 GLY A CA 1
ATOM 919 C C . GLY A 1 115 ? -16.505 -5.133 -9.241 1.00 43.34 115 GLY A C 1
ATOM 920 O O . GLY A 1 115 ? -16.527 -5.108 -8.009 1.00 43.34 115 GLY A O 1
ATOM 921 N N . SER A 1 116 ? -16.846 -4.113 -10.033 1.00 39.53 116 SER A N 1
ATOM 922 C CA . SER A 1 116 ? -17.533 -2.887 -9.606 1.00 39.53 116 SER A CA 1
ATOM 923 C C . SER A 1 116 ? -18.973 -3.145 -9.173 1.00 39.53 116 SER A C 1
ATOM 925 O O . SER A 1 116 ? -19.597 -4.090 -9.712 1.00 39.53 116 SER A O 1
#

Secondary structure (DSSP, 8-state):
---EEEEEEE-TTT---HHHHHHHHHHHHHHHHHHHHHTPEEEEEESBTTBPPPTT-S-EEEEEEEE-SSEEEEEEEEE-TTS-EEEEEEEEEEGGGHHHHHHHHTT-SS------

pLDDT: mean 77.21, std 14.83, range [39.53, 95.0]

Sequence (116 aa):
MIRTEELTLFDQVNGVDRDRLEESLRAIYGPAVYTDYQQAQLLYAYPSAETPPPANSEIVLLGEVLEGDRYAYWLELAANPQGVVYSGRAIVFLKEDLPLLRRYLTGFNGFPEIGS

Radius of gyration: 13.95 Å; chains: 1; bounding box: 33×32×34 Å